Protein AF-A0A937ZJX4-F1 (afdb_monomer)

Sequence (60 aa):
VPLCHEAFLEYAMGGVRLSATGLAVVKRLLAGEAVTQETSGLGKREWRELMASLDRSEGA

Secondary structure (DSSP, 8-state):
-HHHHHHHIIIIIS-----HHHHHHHHHHHTT----TTTS---HHHHHHHHHHTT--S--

Mean predicted aligned error: 6.32 Å

Structure (mmCIF, N/CA/C/O backbone):
data_AF-A0A937ZJX4-F1
#
_entry.id   AF-A0A937ZJX4-F1
#
loop_
_atom_site.group_PDB
_atom_site.id
_atom_site.type_symbol
_atom_site.label_atom_id
_atom_site.label_alt_id
_atom_site.label_comp_id
_atom_site.label_asym_id
_atom_site.label_entity_id
_atom_site.label_seq_id
_atom_site.pdbx_PDB_ins_code
_atom_site.Cartn_x
_atom_site.Cartn_y
_atom_site.Cartn_z
_atom_site.occupancy
_atom_site.B_iso_or_equiv
_atom_site.auth_seq_id
_atom_site.auth_comp_id
_atom_site.auth_asym_id
_atom_site.auth_atom_id
_atom_site.pdbx_PDB_model_num
ATOM 1 N N . VAL A 1 1 ? 19.951 -5.330 -26.164 1.00 59.28 1 VAL A N 1
ATOM 2 C CA . VAL A 1 1 ? 19.786 -4.561 -24.904 1.00 59.28 1 VAL A CA 1
ATOM 3 C C . VAL A 1 1 ? 18.375 -3.973 -24.657 1.00 59.28 1 VAL A C 1
ATOM 5 O O . VAL A 1 1 ? 18.146 -3.585 -23.523 1.00 59.28 1 VAL A O 1
ATOM 8 N N . PRO A 1 2 ? 17.388 -3.953 -25.587 1.00 62.94 2 PRO A N 1
ATOM 9 C CA . PRO A 1 2 ? 16.022 -3.489 -25.259 1.00 62.94 2 PRO A CA 1
ATOM 10 C C . PRO A 1 2 ? 15.343 -4.273 -24.120 1.00 62.94 2 PRO A C 1
ATOM 12 O O . PRO A 1 2 ? 14.804 -3.673 -23.200 1.00 62.94 2 PRO A O 1
ATOM 15 N N . LEU A 1 3 ? 15.491 -5.604 -24.108 1.00 62.34 3 LEU A N 1
ATOM 16 C CA . LEU A 1 3 ? 14.954 -6.483 -23.056 1.00 62.34 3 LEU A CA 1
ATOM 17 C C . LEU A 1 3 ? 15.476 -6.151 -21.649 1.00 62.34 3 LEU A C 1
ATOM 19 O O . LEU A 1 3 ? 14.741 -6.248 -20.673 1.00 62.34 3 LEU A O 1
ATOM 23 N N . CYS A 1 4 ? 16.741 -5.737 -21.530 1.00 72.56 4 CYS A N 1
ATOM 24 C CA . CYS A 1 4 ? 17.310 -5.339 -20.241 1.00 72.56 4 CYS A CA 1
ATOM 25 C C . CYS A 1 4 ? 16.774 -3.9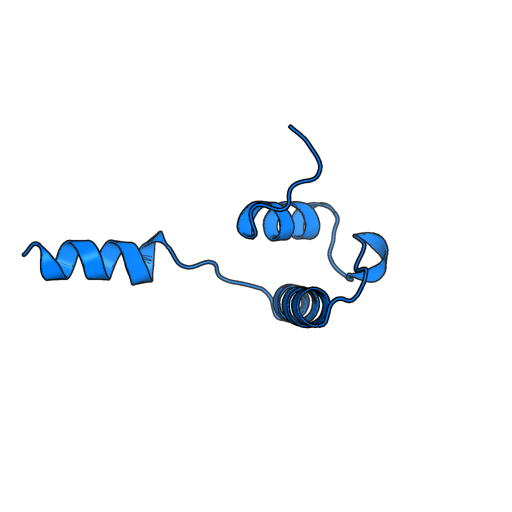80 -19.774 1.00 72.56 4 CYS A C 1
ATOM 27 O O . CYS A 1 4 ? 16.676 -3.750 -18.575 1.00 72.56 4 CYS A O 1
ATOM 29 N N . HIS A 1 5 ? 16.433 -3.092 -20.709 1.00 78.44 5 HIS A N 1
ATOM 30 C CA . HIS A 1 5 ? 15.879 -1.776 -20.407 1.00 78.44 5 HIS A CA 1
ATOM 31 C C . HIS A 1 5 ? 14.420 -1.870 -19.945 1.00 78.44 5 HIS A C 1
ATOM 33 O O . HIS A 1 5 ? 14.070 -1.292 -18.923 1.00 78.44 5 HIS A O 1
ATOM 39 N N . GLU A 1 6 ? 13.590 -2.652 -20.637 1.00 78.81 6 GLU A N 1
ATOM 40 C CA . GLU A 1 6 ? 12.198 -2.890 -20.230 1.00 78.81 6 GLU A CA 1
ATOM 41 C C . GLU A 1 6 ? 12.118 -3.606 -18.877 1.00 78.81 6 GLU A C 1
ATOM 43 O O . GLU A 1 6 ? 11.407 -3.150 -17.987 1.00 78.81 6 GLU A O 1
ATOM 48 N N . ALA A 1 7 ? 12.923 -4.656 -18.668 1.00 76.88 7 ALA A N 1
ATOM 49 C CA . ALA A 1 7 ? 12.992 -5.334 -17.374 1.00 76.88 7 ALA A CA 1
ATOM 50 C C . ALA A 1 7 ? 13.479 -4.401 -16.248 1.00 76.88 7 ALA A C 1
ATOM 52 O O . ALA A 1 7 ? 12.995 -4.480 -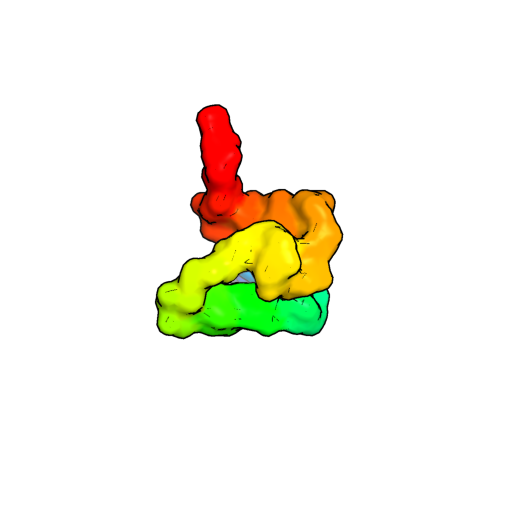15.121 1.00 76.88 7 ALA A O 1
ATOM 53 N N . PHE A 1 8 ? 14.419 -3.494 -16.533 1.00 76.62 8 PHE A N 1
ATOM 54 C CA . PHE A 1 8 ? 14.855 -2.497 -15.556 1.00 76.62 8 PHE A CA 1
ATOM 55 C C . PHE A 1 8 ? 13.727 -1.522 -15.196 1.00 76.62 8 PHE A C 1
ATOM 57 O O . PHE A 1 8 ? 13.511 -1.250 -14.016 1.00 76.62 8 PHE A O 1
ATOM 64 N N . LEU A 1 9 ? 12.984 -1.023 -16.187 1.00 80.12 9 LEU A N 1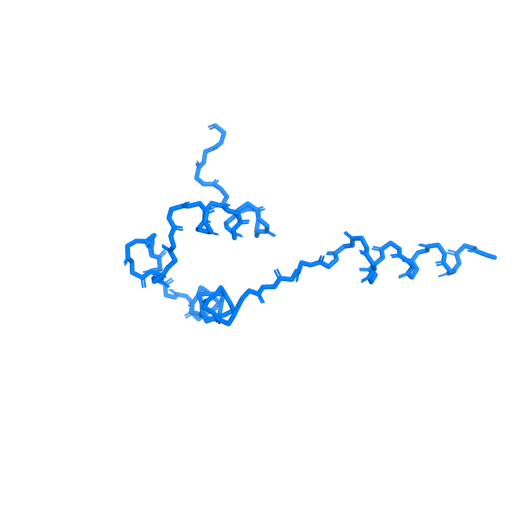
ATOM 65 C CA . LEU A 1 9 ? 11.862 -0.119 -15.940 1.00 80.12 9 LEU A CA 1
ATOM 66 C C . LEU A 1 9 ? 10.758 -0.796 -15.118 1.00 80.12 9 LEU A C 1
ATOM 68 O O . LEU A 1 9 ? 10.333 -0.230 -14.115 1.00 80.12 9 LEU A O 1
ATOM 72 N N . GLU A 1 10 ? 10.364 -2.017 -15.480 1.00 76.75 10 GLU A N 1
ATOM 73 C CA . GLU A 1 10 ? 9.312 -2.773 -14.790 1.00 76.75 10 GLU A CA 1
ATOM 74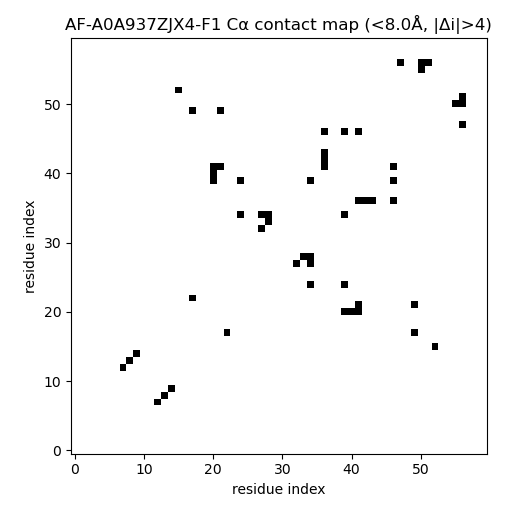 C C . GLU A 1 10 ? 9.661 -3.024 -13.314 1.00 76.75 10 GLU A C 1
ATOM 76 O O . GLU A 1 10 ? 8.897 -2.688 -12.410 1.00 76.75 10 GLU A O 1
ATOM 81 N N . TYR A 1 11 ? 10.849 -3.575 -13.044 1.00 71.38 11 TYR A N 1
ATOM 82 C CA . TYR A 1 11 ? 11.171 -4.079 -11.707 1.00 71.38 11 TYR A CA 1
ATOM 83 C C . TYR A 1 11 ? 11.882 -3.070 -10.801 1.00 71.38 11 TYR A C 1
ATOM 85 O O . TYR A 1 11 ? 11.766 -3.176 -9.579 1.00 71.38 11 TYR A O 1
ATOM 93 N N . ALA A 1 12 ? 12.628 -2.109 -11.358 1.00 70.88 12 ALA A N 1
ATOM 94 C CA . ALA A 1 12 ? 13.377 -1.135 -10.560 1.00 70.88 12 ALA A CA 1
ATOM 95 C C . ALA A 1 12 ? 12.672 0.222 -10.447 1.00 70.88 12 ALA A C 1
ATOM 97 O O . ALA A 1 12 ? 12.805 0.879 -9.416 1.00 70.88 12 ALA A O 1
ATOM 98 N N . MET A 1 13 ? 11.937 0.637 -11.484 1.00 70.75 13 MET A N 1
ATOM 99 C CA . MET A 1 13 ? 11.318 1.967 -11.549 1.00 70.75 13 MET A CA 1
ATOM 100 C C . MET A 1 13 ? 9.794 1.943 -11.374 1.00 70.75 13 MET A C 1
ATOM 102 O O . MET A 1 13 ? 9.248 2.909 -10.852 1.00 70.75 13 MET A O 1
ATOM 106 N N . GLY A 1 14 ? 9.115 0.862 -11.773 1.00 73.19 14 GLY A N 1
ATOM 107 C CA . GLY A 1 14 ? 7.656 0.719 -11.665 1.00 73.19 14 GLY A CA 1
ATOM 108 C C . GLY A 1 14 ? 7.152 0.196 -10.315 1.00 73.19 14 GLY A C 1
ATOM 109 O O . GLY A 1 14 ? 5.959 0.265 -10.028 1.00 73.19 14 GLY A O 1
ATOM 110 N N . GLY A 1 15 ? 8.041 -0.328 -9.466 1.00 80.19 15 GLY A N 1
ATOM 111 C CA . GLY A 1 15 ? 7.674 -0.910 -8.176 1.00 80.19 15 GLY A CA 1
ATOM 112 C C . GLY A 1 15 ? 7.535 0.118 -7.048 1.00 80.19 15 GLY A C 1
ATOM 113 O O . GLY A 1 15 ? 8.385 0.989 -6.869 1.00 80.19 15 GLY A O 1
ATOM 114 N N . VAL A 1 16 ? 6.516 -0.050 -6.201 1.00 85.62 16 VAL A N 1
ATOM 115 C CA . VAL A 1 16 ? 6.350 0.711 -4.951 1.00 85.62 16 VAL A CA 1
ATOM 116 C C . VAL A 1 16 ? 6.678 -0.177 -3.752 1.00 85.62 16 VAL A C 1
ATOM 118 O O . VAL A 1 16 ? 6.192 -1.302 -3.634 1.00 85.62 16 VAL A O 1
ATOM 121 N N . ARG A 1 17 ? 7.488 0.336 -2.818 1.00 86.38 17 ARG A N 1
ATOM 122 C CA . ARG A 1 17 ? 7.744 -0.324 -1.529 1.00 86.38 17 ARG A CA 1
ATOM 123 C C . ARG A 1 17 ? 6.734 0.147 -0.492 1.00 86.38 17 ARG A C 1
ATOM 125 O O . ARG A 1 17 ? 6.634 1.339 -0.227 1.00 86.38 17 ARG A O 1
ATOM 132 N N . LEU A 1 18 ? 6.032 -0.800 0.123 1.00 90.75 18 LEU A N 1
ATOM 133 C CA . LEU A 1 18 ? 5.018 -0.532 1.141 1.00 90.75 18 LEU A CA 1
ATOM 134 C C . LEU A 1 18 ? 5.503 -0.953 2.529 1.00 90.75 18 LEU A C 1
ATOM 136 O O . LEU A 1 18 ? 6.158 -1.985 2.683 1.00 90.75 18 LEU A O 1
ATOM 140 N N . SER A 1 19 ? 5.138 -0.176 3.551 1.00 91.50 19 SER A N 1
ATOM 141 C CA . SER A 1 19 ? 5.263 -0.608 4.946 1.00 91.50 19 SER A CA 1
ATOM 142 C C . SER A 1 19 ? 4.279 -1.745 5.249 1.00 91.50 19 SER A C 1
ATOM 144 O O . SER A 1 19 ? 3.301 -1.947 4.524 1.00 91.50 19 SER A O 1
ATOM 146 N N . ALA A 1 20 ? 4.495 -2.475 6.348 1.00 93.44 20 ALA A N 1
ATOM 147 C CA . ALA A 1 20 ? 3.572 -3.531 6.776 1.00 93.44 20 ALA A CA 1
ATOM 148 C C . ALA A 1 20 ? 2.137 -2.999 6.975 1.00 93.44 20 ALA A C 1
ATOM 150 O O . ALA A 1 20 ? 1.174 -3.624 6.530 1.00 93.44 20 ALA A O 1
ATOM 151 N N . THR A 1 21 ? 2.003 -1.811 7.572 1.00 93.44 21 THR A N 1
ATOM 152 C CA . THR A 1 21 ? 0.714 -1.132 7.772 1.00 93.44 21 THR A CA 1
ATOM 153 C C . THR A 1 21 ? 0.092 -0.702 6.444 1.00 93.44 21 THR A C 1
ATOM 155 O O . THR A 1 21 ? -1.093 -0.938 6.219 1.00 93.44 21 THR A O 1
ATOM 158 N N . GLY A 1 22 ? 0.885 -0.150 5.518 1.00 94.56 22 GLY A N 1
ATOM 159 C CA . GLY A 1 22 ? 0.410 0.218 4.181 1.00 94.56 22 GLY A CA 1
ATOM 160 C C . GLY A 1 22 ? -0.094 -0.989 3.385 1.00 94.56 22 GLY A C 1
ATOM 161 O O . GLY A 1 22 ? -1.162 -0.933 2.782 1.00 94.56 22 GLY A O 1
ATOM 162 N N . LEU A 1 23 ? 0.610 -2.123 3.458 1.00 96.00 23 LEU A N 1
ATOM 163 C CA . LEU A 1 23 ? 0.170 -3.370 2.833 1.00 96.00 23 LEU A CA 1
ATOM 164 C C . LEU A 1 23 ? -1.155 -3.881 3.425 1.00 96.00 23 LEU A C 1
ATOM 166 O O . LEU A 1 23 ? -2.005 -4.376 2.685 1.00 96.00 23 LEU A O 1
ATOM 170 N N . ALA A 1 24 ? -1.353 -3.762 4.741 1.00 96.12 24 ALA A N 1
ATOM 171 C CA . ALA A 1 24 ? -2.615 -4.131 5.381 1.00 96.12 24 ALA A CA 1
ATOM 172 C C . ALA A 1 24 ? -3.781 -3.259 4.884 1.00 96.12 24 ALA A C 1
ATOM 174 O O . ALA A 1 24 ? -4.847 -3.785 4.568 1.00 96.12 24 ALA A O 1
ATOM 175 N N . VAL A 1 25 ? -3.561 -1.948 4.739 1.00 96.25 25 VAL A N 1
ATOM 176 C CA . VAL A 1 25 ? -4.542 -1.019 4.157 1.00 96.25 25 VAL A CA 1
ATOM 177 C C . VAL A 1 25 ? -4.892 -1.411 2.722 1.00 96.25 25 VAL A C 1
ATOM 179 O O . VAL A 1 25 ? -6.072 -1.511 2.400 1.00 96.25 25 VAL A O 1
ATOM 182 N N . VAL A 1 26 ? -3.899 -1.712 1.877 1.00 95.31 26 VAL A N 1
ATOM 183 C CA . VAL A 1 26 ? -4.138 -2.150 0.489 1.00 95.31 26 VAL A CA 1
ATOM 184 C C . VAL A 1 26 ? -4.994 -3.415 0.443 1.00 95.31 26 VAL A C 1
ATOM 186 O O . VAL A 1 26 ? -5.957 -3.470 -0.317 1.00 95.31 26 VAL A O 1
ATOM 189 N N . LYS A 1 27 ? -4.704 -4.412 1.286 1.00 96.50 27 LYS A N 1
ATOM 190 C CA . LYS A 1 27 ? -5.507 -5.645 1.359 1.00 96.50 27 LYS A CA 1
ATOM 191 C C . LYS A 1 27 ? -6.970 -5.363 1.709 1.00 96.50 27 LYS A C 1
ATOM 193 O O . LYS A 1 27 ? -7.856 -5.923 1.073 1.00 96.50 27 LYS A O 1
ATOM 198 N N . ARG A 1 28 ? -7.218 -4.477 2.677 1.00 96.44 28 ARG A N 1
ATOM 199 C CA . ARG A 1 28 ? -8.573 -4.068 3.086 1.00 96.44 28 ARG A CA 1
ATOM 200 C C . ARG A 1 28 ? -9.300 -3.312 1.971 1.00 96.44 28 ARG A C 1
ATOM 202 O O . ARG A 1 28 ? -10.453 -3.610 1.679 1.00 96.44 28 ARG A O 1
ATOM 209 N N . LEU A 1 29 ? -8.606 -2.401 1.285 1.00 94.56 29 LEU A N 1
ATOM 210 C CA . LEU A 1 29 ? -9.149 -1.687 0.125 1.00 94.56 29 LEU A CA 1
ATOM 211 C C . LEU A 1 29 ? -9.534 -2.642 -1.014 1.00 94.56 29 LEU A C 1
ATOM 213 O O . LEU A 1 29 ? -10.588 -2.466 -1.619 1.00 94.56 29 LEU A O 1
ATOM 217 N N . LEU A 1 30 ? -8.710 -3.658 -1.297 1.00 94.94 30 LEU A N 1
ATOM 218 C CA . LEU A 1 30 ? -9.007 -4.689 -2.301 1.00 94.94 30 LEU A CA 1
ATOM 219 C C . LEU A 1 30 ? -10.166 -5.606 -1.887 1.00 94.94 30 LEU A C 1
ATOM 221 O O . LEU A 1 30 ? -10.878 -6.110 -2.750 1.00 94.94 30 LEU A O 1
ATOM 225 N N . ALA A 1 31 ? -10.389 -5.786 -0.583 1.00 96.75 31 ALA A N 1
ATOM 226 C CA . ALA A 1 31 ? -11.558 -6.480 -0.047 1.00 96.75 31 ALA A CA 1
ATOM 227 C C . ALA A 1 31 ? -12.855 -5.645 -0.125 1.00 96.75 31 ALA A C 1
ATOM 229 O O . ALA A 1 31 ? -13.916 -6.129 0.264 1.00 96.75 31 ALA A O 1
ATOM 230 N N . GLY A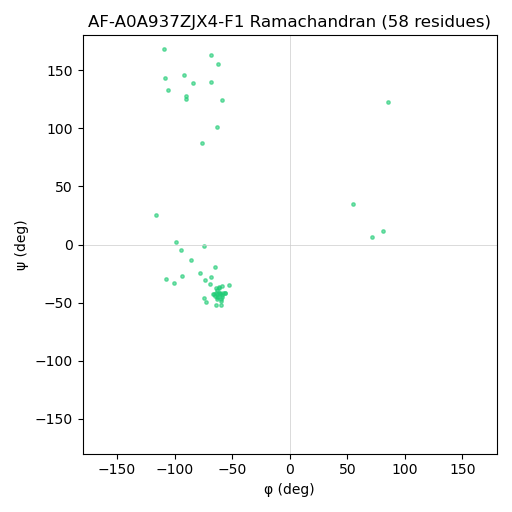 1 32 ? -12.788 -4.404 -0.626 1.00 93.81 32 GLY A N 1
ATOM 231 C CA . GLY A 1 32 ? -13.934 -3.502 -0.741 1.00 93.81 32 GLY A CA 1
ATOM 232 C C . GLY A 1 32 ? -14.290 -2.774 0.557 1.00 93.81 32 GLY A C 1
ATOM 233 O O . GLY A 1 32 ? -15.349 -2.154 0.634 1.00 93.81 32 GLY A O 1
ATOM 234 N N . GLU A 1 33 ? -13.431 -2.825 1.579 1.00 94.75 33 GLU A N 1
ATOM 235 C CA . GLU A 1 33 ? -13.653 -2.070 2.810 1.00 94.75 33 GLU A CA 1
ATOM 236 C C . GLU A 1 33 ? -13.516 -0.560 2.569 1.00 94.75 33 GLU A C 1
ATOM 238 O O . GLU A 1 33 ? -12.590 -0.093 1.899 1.00 94.75 33 GLU A O 1
ATOM 243 N N . ALA A 1 34 ? -14.402 0.221 3.193 1.00 90.75 34 ALA A N 1
ATOM 244 C CA . ALA A 1 34 ? -14.273 1.671 3.265 1.00 90.75 34 ALA A CA 1
ATOM 245 C C . ALA A 1 34 ? -13.197 2.041 4.299 1.00 90.75 34 ALA A C 1
ATOM 247 O O . ALA A 1 34 ? -13.484 2.234 5.481 1.00 90.75 34 ALA A O 1
ATOM 248 N N . VAL A 1 35 ? -11.940 2.094 3.858 1.00 94.12 35 VAL A N 1
ATOM 249 C CA . VAL A 1 35 ? -10.816 2.532 4.694 1.00 94.12 35 VAL A CA 1
ATOM 250 C C . VAL A 1 35 ? -10.637 4.042 4.554 1.00 94.12 35 VAL A C 1
ATOM 252 O O . VAL A 1 35 ? -10.509 4.553 3.445 1.00 94.12 35 VAL A O 1
ATOM 255 N N . THR A 1 36 ? -10.592 4.744 5.683 1.00 93.94 36 THR A N 1
ATOM 256 C CA . THR A 1 36 ? -10.307 6.186 5.772 1.00 93.94 36 THR A CA 1
ATOM 257 C C . THR A 1 36 ? -8.927 6.426 6.379 1.00 93.94 36 THR A C 1
ATOM 259 O O . THR A 1 36 ? -8.335 5.515 6.964 1.00 93.94 36 THR A O 1
ATOM 262 N N . GLN A 1 37 ? -8.418 7.660 6.315 1.00 92.75 37 GLN A N 1
ATOM 263 C CA . GLN A 1 37 ? -7.134 8.011 6.930 1.00 92.75 37 GLN A CA 1
ATOM 264 C C . GLN A 1 37 ? -7.104 7.677 8.428 1.00 92.75 37 GLN A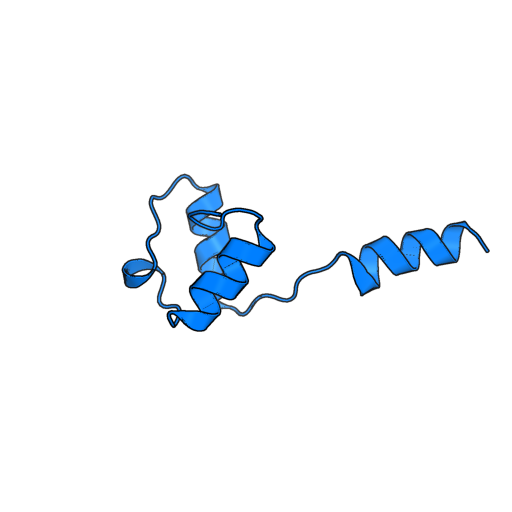 C 1
ATOM 266 O O . GLN A 1 37 ? -6.128 7.105 8.910 1.00 92.75 37 GLN A O 1
ATOM 271 N N . GLU A 1 38 ? -8.183 7.957 9.151 1.00 92.94 38 GLU A N 1
ATOM 272 C CA . GLU A 1 38 ? -8.305 7.747 10.596 1.00 92.94 38 GLU A CA 1
ATOM 273 C C . GLU A 1 38 ? -8.351 6.258 10.961 1.00 92.94 38 GLU A C 1
ATOM 275 O O . GLU A 1 38 ? -7.824 5.850 11.993 1.00 92.94 38 GLU A O 1
ATOM 280 N N . THR A 1 39 ? -8.956 5.435 10.100 1.00 92.75 39 THR A N 1
ATOM 281 C CA . THR A 1 39 ? -9.144 3.989 10.322 1.00 92.75 39 THR A CA 1
ATOM 282 C C . THR A 1 39 ? -8.041 3.128 9.698 1.00 92.75 39 THR A C 1
A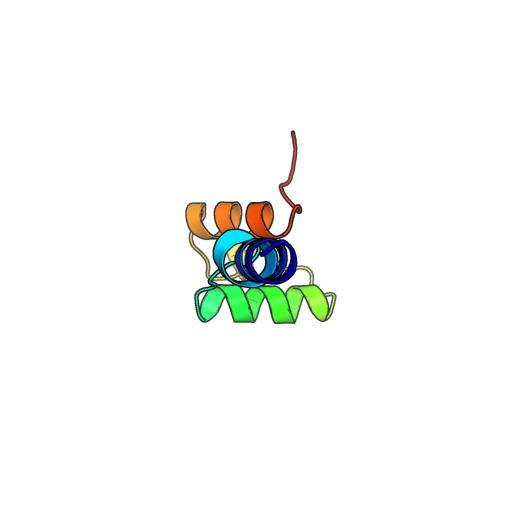TOM 284 O O . THR A 1 39 ? -8.020 1.905 9.873 1.00 92.75 39 THR A O 1
ATOM 287 N N . SER A 1 40 ? -7.115 3.754 8.970 1.00 91.31 40 SER A N 1
ATOM 288 C CA . SER A 1 40 ? -5.990 3.096 8.302 1.00 91.31 40 SER A CA 1
ATOM 289 C C . SER A 1 40 ? -4.844 2.722 9.245 1.00 91.31 40 SER A C 1
ATOM 291 O O . SER A 1 40 ? -4.066 1.822 8.936 1.00 91.31 40 SER A O 1
ATOM 293 N N . GLY A 1 41 ? -4.716 3.426 10.376 1.00 92.88 41 GLY A N 1
ATOM 294 C CA . GLY A 1 41 ? -3.542 3.345 11.249 1.00 92.88 41 GLY A CA 1
ATOM 295 C C . GLY A 1 41 ? -2.278 4.003 10.671 1.00 92.88 41 GLY A C 1
ATOM 296 O O . GLY A 1 41 ? -1.217 3.892 11.279 1.00 92.88 41 GLY A O 1
ATOM 297 N N . LEU A 1 42 ? -2.373 4.683 9.521 1.00 94.44 42 LEU A N 1
ATOM 298 C CA . LEU A 1 42 ? -1.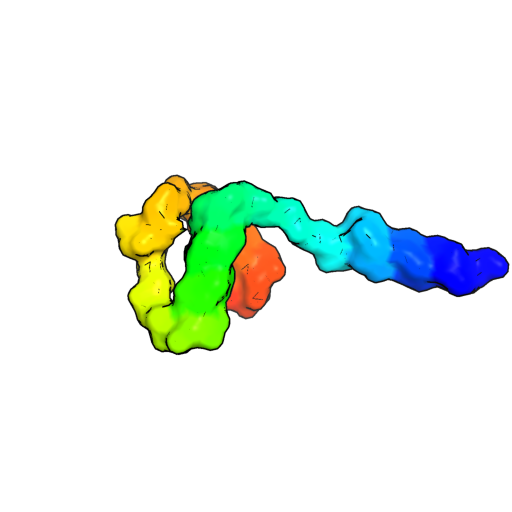282 5.442 8.906 1.00 94.44 42 LEU A CA 1
ATOM 299 C C . LEU A 1 42 ? -1.300 6.907 9.348 1.00 94.44 42 LEU A C 1
ATOM 301 O O . LEU A 1 42 ? -2.360 7.528 9.489 1.00 94.44 42 LEU A O 1
ATOM 305 N N . GLY A 1 43 ? -0.115 7.506 9.476 1.00 94.75 43 GLY A N 1
ATOM 306 C CA . GLY A 1 43 ? -0.009 8.955 9.613 1.00 94.75 43 GLY A CA 1
ATOM 307 C C . GLY A 1 43 ? -0.543 9.677 8.368 1.00 94.75 43 GLY A C 1
ATOM 308 O O . GLY A 1 43 ? -0.506 9.147 7.260 1.00 94.75 43 GLY A O 1
ATOM 309 N N . LYS A 1 44 ? -0.988 10.933 8.509 1.00 93.19 44 LYS A N 1
ATOM 310 C CA . LYS A 1 44 ? -1.548 11.734 7.392 1.00 93.19 44 LYS A CA 1
ATOM 311 C C . LYS A 1 44 ? -0.639 11.807 6.157 1.00 93.19 44 LYS A C 1
ATOM 313 O O . LYS A 1 44 ? -1.119 11.881 5.028 1.00 93.19 44 LYS A O 1
ATOM 318 N N . ARG A 1 45 ? 0.681 11.836 6.365 1.00 92.81 45 ARG A N 1
ATOM 319 C CA . ARG A 1 45 ? 1.667 11.855 5.275 1.00 92.81 45 ARG A CA 1
ATOM 320 C C . ARG A 1 45 ? 1.755 10.500 4.576 1.00 92.81 45 ARG A C 1
ATOM 322 O O . ARG A 1 45 ? 1.618 10.463 3.362 1.00 92.81 45 ARG A O 1
ATOM 329 N N . GLU A 1 46 ? 1.897 9.421 5.338 1.00 93.50 46 GLU A N 1
ATOM 330 C CA . GLU A 1 46 ? 1.955 8.053 4.807 1.00 93.50 46 GLU A CA 1
ATOM 331 C C . GLU A 1 46 ? 0.668 7.675 4.072 1.00 93.50 46 GLU A C 1
ATOM 333 O O . GLU A 1 46 ? 0.718 7.040 3.027 1.00 93.50 46 GLU A O 1
ATOM 338 N N . TRP A 1 47 ? -0.487 8.115 4.579 1.00 94.69 47 TRP A N 1
ATOM 339 C CA . TRP A 1 47 ? -1.768 7.944 3.901 1.00 94.69 47 TRP A CA 1
ATOM 340 C C . TRP A 1 47 ? -1.781 8.616 2.525 1.00 94.69 47 TRP A C 1
ATOM 342 O O . TRP A 1 47 ? -2.151 7.980 1.542 1.00 94.69 47 TRP A O 1
ATOM 352 N N . ARG A 1 48 ? -1.340 9.879 2.430 1.00 93.75 48 ARG A N 1
ATOM 353 C CA . ARG A 1 48 ? -1.244 10.578 1.137 1.00 93.75 48 ARG A CA 1
ATOM 354 C C . ARG A 1 48 ? -0.262 9.904 0.190 1.00 93.75 48 ARG A C 1
ATOM 356 O O . ARG A 1 48 ? -0.595 9.732 -0.973 1.00 93.75 48 ARG A O 1
ATOM 363 N N . GLU A 1 49 ? 0.915 9.519 0.677 1.00 92.81 49 GLU A N 1
ATOM 364 C CA . GLU A 1 49 ? 1.924 8.818 -0.127 1.00 92.81 49 GLU A CA 1
ATOM 365 C C . GLU A 1 49 ? 1.377 7.477 -0.646 1.00 92.81 49 GLU A C 1
ATOM 367 O O . GLU A 1 49 ? 1.534 7.166 -1.827 1.00 92.81 49 GLU A O 1
ATOM 372 N N . LEU A 1 50 ? 0.661 6.721 0.196 1.00 94.12 50 LEU A N 1
ATOM 373 C CA . LEU A 1 50 ? 0.010 5.473 -0.197 1.00 94.12 50 LEU A CA 1
ATOM 374 C C . LEU A 1 50 ? -1.088 5.709 -1.238 1.00 94.12 50 LEU A C 1
ATOM 376 O O . LEU A 1 50 ? -1.078 5.058 -2.274 1.00 94.12 50 LEU A O 1
ATOM 380 N N . MET A 1 51 ? -2.028 6.625 -0.986 1.00 94.38 51 MET A N 1
ATOM 381 C CA . MET A 1 51 ? -3.129 6.889 -1.920 1.00 94.38 51 MET A CA 1
ATOM 382 C C . MET A 1 51 ? -2.625 7.450 -3.251 1.00 94.38 51 MET A C 1
ATOM 384 O O . MET A 1 51 ? -3.14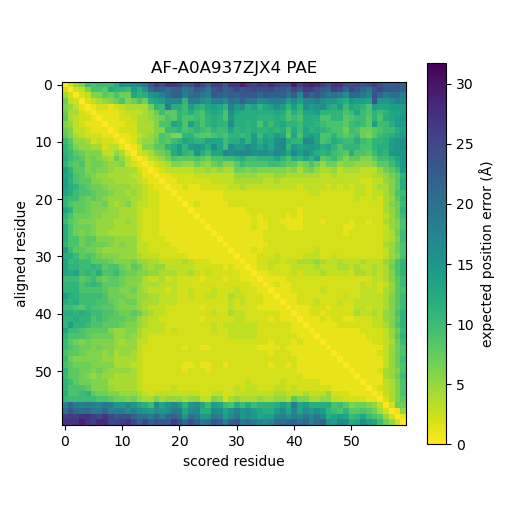5 7.063 -4.291 1.00 94.38 51 MET A O 1
ATOM 388 N N . ALA A 1 52 ? -1.591 8.297 -3.240 1.00 92.56 52 ALA A N 1
ATOM 389 C CA . ALA A 1 52 ? -0.939 8.775 -4.456 1.00 92.56 52 ALA A CA 1
ATOM 390 C C . ALA A 1 52 ? -0.261 7.631 -5.226 1.00 92.56 52 ALA A C 1
ATOM 392 O O . ALA A 1 52 ? -0.420 7.543 -6.432 1.00 92.56 52 ALA A O 1
ATOM 393 N N . SER A 1 53 ? 0.418 6.711 -4.532 1.00 91.88 53 SER A N 1
ATOM 394 C CA . SER A 1 53 ? 1.036 5.527 -5.158 1.00 91.88 53 SER A CA 1
ATOM 395 C C . SER A 1 53 ? 0.019 4.552 -5.763 1.00 91.88 53 SER A C 1
ATOM 397 O O . SER A 1 53 ? 0.390 3.691 -6.553 1.00 91.88 53 SER A O 1
ATOM 399 N N . LEU A 1 54 ? -1.245 4.642 -5.345 1.00 91.75 54 LEU A N 1
ATOM 400 C CA . LEU A 1 54 ? -2.355 3.851 -5.872 1.00 91.75 54 LEU A CA 1
ATOM 401 C C . LEU A 1 54 ? -3.180 4.622 -6.915 1.00 91.75 54 LEU A C 1
ATOM 403 O O . LEU A 1 54 ? -4.206 4.102 -7.344 1.00 91.75 54 LEU A O 1
ATOM 407 N N . ASP A 1 55 ? -2.792 5.854 -7.261 1.00 91.44 55 ASP A N 1
ATOM 408 C CA . ASP A 1 55 ? -3.562 6.773 -8.111 1.00 91.44 55 ASP A CA 1
ATOM 409 C C . ASP A 1 55 ? -4.997 7.026 -7.597 1.00 91.44 55 ASP A C 1
ATOM 411 O O . ASP A 1 55 ? -5.952 7.195 -8.355 1.00 91.44 55 ASP A O 1
ATOM 415 N N . ARG A 1 56 ? -5.164 7.053 -6.266 1.00 85.56 56 ARG A N 1
ATOM 416 C CA . ARG A 1 56 ? -6.440 7.282 -5.557 1.00 85.56 56 ARG A CA 1
ATOM 417 C C . ARG A 1 56 ? -6.432 8.561 -4.719 1.00 85.56 56 ARG A C 1
ATOM 419 O O . ARG A 1 56 ? -7.143 8.639 -3.719 1.00 85.56 56 ARG A O 1
ATOM 426 N N . SER A 1 57 ? -5.613 9.552 -5.069 1.00 71.06 57 SER A N 1
ATOM 427 C CA . SER A 1 57 ? -5.623 10.842 -4.372 1.00 71.06 57 SER A CA 1
ATOM 428 C C . SER A 1 57 ? -7.011 11.486 -4.458 1.00 71.06 57 SER A C 1
ATOM 430 O O . SER A 1 57 ? -7.533 11.688 -5.555 1.00 71.06 57 SER A O 1
ATOM 432 N N . GLU A 1 58 ? -7.602 11.823 -3.309 1.00 58.81 58 GLU A N 1
ATOM 433 C CA . GLU A 1 58 ? -8.768 12.707 -3.253 1.00 58.81 58 GLU A CA 1
ATOM 434 C C . GLU A 1 58 ? -8.358 14.086 -3.789 1.00 58.81 58 GLU A C 1
ATOM 436 O O . GLU A 1 58 ? -7.709 14.858 -3.087 1.00 58.81 58 GLU A O 1
ATOM 441 N N . GLY A 1 59 ? -8.723 14.368 -5.040 1.00 47.56 59 GLY A N 1
ATOM 442 C CA . GLY A 1 59 ? -8.615 15.689 -5.657 1.00 47.56 59 GLY A CA 1
ATOM 443 C C . GLY A 1 59 ? -7.256 16.019 -6.283 1.00 47.56 59 GLY A C 1
ATOM 444 O O . GLY A 1 59 ? -6.221 16.053 -5.615 1.00 47.56 59 GLY A O 1
ATOM 445 N N . ALA A 1 60 ? -7.304 16.333 -7.578 1.00 35.06 60 ALA A N 1
ATOM 446 C CA . ALA A 1 60 ? -6.746 17.599 -8.043 1.00 35.06 60 ALA A CA 1
ATOM 447 C C . ALA A 1 60 ? -7.674 18.739 -7.592 1.00 35.06 60 ALA A C 1
ATOM 449 O O . ALA A 1 60 ? -8.899 18.479 -7.510 1.00 35.06 60 ALA A O 1
#

Solvent-accessible surface area (backbone atoms only — not comparable to full-atom values): 3792 Å² total; per-residue (Å²): 112,69,71,59,52,54,53,43,44,55,67,69,68,66,58,82,90,70,53,77,60,54,49,52,42,51,54,41,48,75,72,67,47,92,75,47,65,86,75,45,82,46,55,77,65,58,40,49,54,52,30,48,76,66,77,59,57,88,69,133

Foldseek 3Di:
DVVVVVVCCVPPVLDDDDDPLLVVLVVCVVVVHPDDPVNSPDDPVSVQVSCVNVVNDPDD

pLDDT: mean 85.4, std 13.33, range [35.06, 96.75]

Nearest PDB structures (foldseek):
  2hgc-assembly1_A  TM=5.884E-01  e=3.679E+00  Bacillus subtilis
  1t98-assembly1_A  TM=3.714E-01  e=9.890E+00  Escherichia coli

Radius of gyration: 14.38 Å; Cα contacts (8 Å, |Δi|>4): 28; chains: 1; bounding box: 34×24×36 Å